Protein AF-A0A6M1YKV5-F1 (afdb_monomer)

Mean predicted aligned error: 8.94 Å

pLDDT: mean 79.9, std 19.05, range [37.5, 96.69]

Secondary structure (DSSP, 8-state):
----------TT--EEEEEEEE--SHHHHHHTT--TT-EEEEEEETTS-EEEEEGGG-----TT-S--

Structure (mmCIF, N/CA/C/O backbone):
data_AF-A0A6M1YKV5-F1
#
_entry.id   AF-A0A6M1YKV5-F1
#
loop_
_atom_site.group_PDB
_atom_site.id
_atom_site.type_symbol
_atom_site.label_atom_id
_atom_site.label_alt_id
_atom_site.label_comp_id
_atom_site.label_asym_id
_atom_site.label_entity_id
_atom_site.label_seq_id
_atom_site.pdbx_PDB_ins_code
_atom_site.Cartn_x
_atom_site.Cartn_y
_atom_site.Cartn_z
_atom_site.occupancy
_atom_site.B_iso_or_equiv
_atom_site.auth_seq_id
_atom_site.auth_comp_id
_atom_site.auth_asym_id
_atom_site.auth_atom_id
_atom_site.pdbx_PDB_model_num
ATOM 1 N N . MET A 1 1 ? 12.257 24.860 -1.308 1.00 37.50 1 MET A N 1
ATOM 2 C CA . MET A 1 1 ? 12.299 23.444 -1.723 1.00 37.50 1 MET A CA 1
ATOM 3 C C . MET A 1 1 ? 10.860 22.953 -1.756 1.00 37.50 1 MET A C 1
ATOM 5 O O . MET A 1 1 ? 10.278 22.792 -0.696 1.00 37.50 1 MET A O 1
ATOM 9 N N . GLN A 1 2 ? 10.244 22.859 -2.934 1.00 38.97 2 GLN A N 1
ATOM 10 C CA . GLN A 1 2 ? 8.888 22.320 -3.090 1.00 38.97 2 GLN A CA 1
ATOM 11 C C . GLN A 1 2 ? 9.035 21.006 -3.852 1.00 38.97 2 GLN A C 1
ATOM 13 O O . GLN A 1 2 ? 9.365 21.027 -5.034 1.00 38.97 2 GLN A O 1
ATOM 18 N N . GLN A 1 3 ? 8.893 19.872 -3.166 1.00 41.84 3 GLN A N 1
ATOM 19 C CA . GLN A 1 3 ? 8.794 18.585 -3.847 1.00 41.84 3 GLN A CA 1
ATOM 20 C C . GLN A 1 3 ? 7.337 18.414 -4.269 1.00 41.84 3 GLN A C 1
ATOM 22 O O . GLN A 1 3 ? 6.459 18.138 -3.459 1.00 41.84 3 GLN A O 1
ATOM 27 N N . HIS A 1 4 ? 7.096 18.683 -5.548 1.00 39.16 4 HIS A N 1
ATOM 28 C CA . HIS A 1 4 ? 5.860 18.380 -6.250 1.00 39.16 4 HIS A CA 1
ATOM 29 C C . HIS A 1 4 ? 5.829 16.856 -6.435 1.00 39.16 4 HIS A C 1
ATOM 31 O O . HIS A 1 4 ? 6.446 16.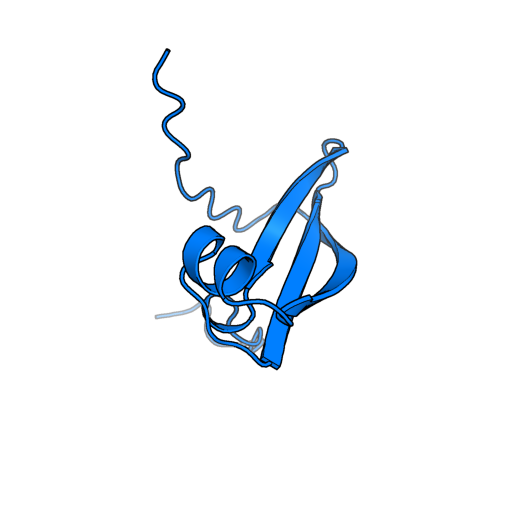327 -7.357 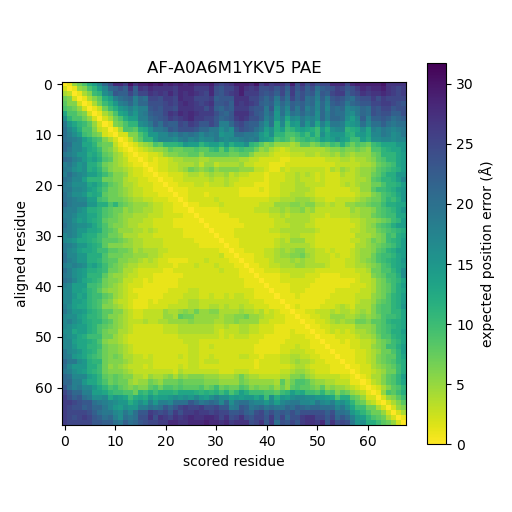1.00 39.16 4 HIS A O 1
ATOM 37 N N . THR A 1 5 ? 5.179 16.124 -5.532 1.00 39.53 5 THR A N 1
ATOM 38 C CA . THR A 1 5 ? 4.914 14.695 -5.735 1.00 39.53 5 THR A CA 1
ATOM 39 C C . THR A 1 5 ? 3.799 14.583 -6.765 1.00 39.53 5 THR A C 1
ATOM 41 O O . THR A 1 5 ? 2.615 14.556 -6.430 1.00 39.53 5 THR A O 1
ATOM 44 N N . HIS A 1 6 ? 4.175 14.608 -8.042 1.00 42.94 6 HIS A N 1
ATOM 45 C CA . HIS A 1 6 ? 3.288 14.159 -9.100 1.00 42.94 6 HIS A CA 1
ATOM 46 C C . HIS A 1 6 ? 2.885 12.719 -8.778 1.00 42.94 6 HIS A C 1
ATOM 48 O O . HIS A 1 6 ? 3.743 11.868 -8.551 1.00 42.94 6 HIS A O 1
ATOM 54 N N . PHE A 1 7 ? 1.578 12.468 -8.727 1.00 46.00 7 PHE A N 1
ATOM 55 C CA . PHE A 1 7 ? 1.018 11.125 -8.780 1.00 46.00 7 PHE A CA 1
ATOM 56 C C . PHE A 1 7 ? 1.558 10.449 -10.046 1.00 46.00 7 PHE A C 1
ATOM 58 O O . PHE A 1 7 ? 1.063 10.690 -11.146 1.00 46.00 7 PHE A O 1
ATOM 65 N N . CYS A 1 8 ? 2.614 9.649 -9.910 1.00 53.75 8 CYS A N 1
ATOM 66 C CA . CYS A 1 8 ? 3.139 8.860 -11.012 1.00 53.75 8 CYS A CA 1
ATOM 67 C C . CYS A 1 8 ? 2.276 7.609 -11.151 1.00 53.75 8 CYS A C 1
ATOM 69 O O . CYS A 1 8 ? 2.568 6.546 -10.613 1.00 53.75 8 CYS A O 1
ATOM 71 N N . TYR A 1 9 ? 1.173 7.765 -11.879 1.00 49.25 9 TYR A N 1
ATOM 72 C CA . TYR A 1 9 ? 0.552 6.662 -12.594 1.00 49.25 9 TYR A CA 1
ATOM 73 C C . TYR A 1 9 ? 1.603 6.111 -13.574 1.00 49.25 9 TYR A C 1
ATOM 75 O O . TYR A 1 9 ? 1.953 6.785 -14.543 1.00 49.25 9 TYR A O 1
ATOM 83 N N . CYS A 1 10 ? 2.144 4.919 -13.296 1.00 57.44 10 CYS A N 1
ATOM 84 C CA . CYS A 1 10 ? 3.140 4.235 -14.133 1.00 57.44 10 CYS A CA 1
ATOM 85 C C . CYS A 1 10 ? 2.501 3.034 -14.854 1.00 57.44 10 CYS A C 1
ATOM 87 O O . CYS A 1 10 ? 2.754 1.892 -14.475 1.00 57.44 10 CYS A O 1
ATOM 89 N N . PRO A 1 11 ? 1.685 3.236 -15.907 1.00 57.47 11 PRO A N 1
ATOM 90 C CA . PRO A 1 11 ? 0.885 2.173 -16.529 1.00 57.47 11 PRO A CA 1
ATOM 91 C C . PRO A 1 11 ? 1.681 1.078 -17.265 1.00 57.47 11 PRO A C 1
ATOM 93 O O . PRO A 1 11 ? 1.094 0.309 -18.019 1.00 57.47 11 PRO A O 1
ATOM 96 N N . LYS A 1 12 ? 3.011 1.004 -17.123 1.00 62.94 12 LYS A N 1
ATOM 97 C CA . LYS A 1 12 ? 3.872 0.077 -17.885 1.00 62.94 12 LYS A CA 1
ATOM 98 C C . LYS A 1 12 ? 5.112 -0.414 -17.136 1.00 62.94 12 LYS A C 1
ATOM 100 O O . LYS A 1 12 ? 5.948 -1.068 -17.750 1.00 62.94 12 LYS A O 1
ATOM 105 N N . GLN A 1 13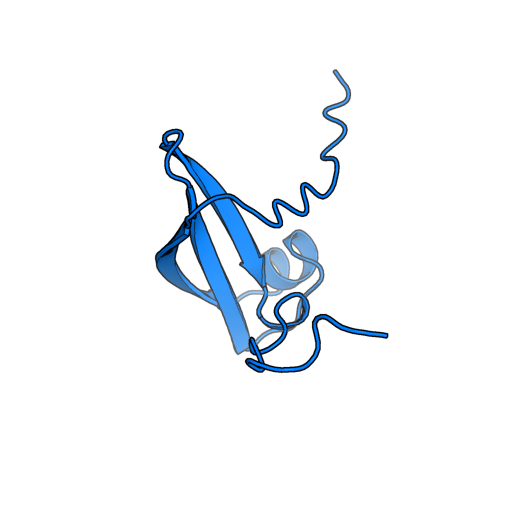 ? 5.259 -0.078 -15.858 1.00 71.56 13 GLN A N 1
ATOM 106 C CA . GLN A 1 13 ? 6.425 -0.478 -15.077 1.00 71.56 13 GLN A CA 1
ATOM 107 C C . GLN A 1 13 ? 6.045 -1.655 -14.188 1.00 71.56 13 GLN A C 1
ATOM 109 O O . GLN A 1 13 ? 5.019 -1.590 -13.506 1.00 71.56 13 GLN A O 1
ATOM 114 N N . ALA A 1 14 ? 6.830 -2.736 -14.215 1.00 78.81 14 ALA A N 1
ATOM 115 C CA . ALA A 1 14 ? 6.582 -3.822 -13.285 1.00 78.81 14 ALA A CA 1
ATOM 116 C C . ALA A 1 14 ? 6.903 -3.334 -11.868 1.00 78.81 14 ALA A C 1
ATOM 118 O O . ALA A 1 14 ? 7.842 -2.567 -11.634 1.00 78.81 14 ALA A O 1
ATOM 119 N N . ALA A 1 15 ? 6.074 -3.758 -10.927 1.00 85.56 15 ALA A N 1
ATOM 120 C CA . ALA A 1 15 ? 6.218 -3.412 -9.531 1.00 85.56 15 ALA A CA 1
ATOM 121 C C . ALA A 1 15 ? 5.788 -4.599 -8.676 1.00 85.56 15 ALA A C 1
ATOM 123 O O . ALA A 1 15 ? 4.963 -5.420 -9.093 1.00 85.56 15 ALA A O 1
ATOM 124 N N . VAL A 1 16 ? 6.352 -4.688 -7.481 1.00 89.12 16 VAL A N 1
ATOM 125 C CA . VAL A 1 16 ? 6.080 -5.759 -6.525 1.00 89.12 16 VAL A CA 1
ATOM 126 C C . VAL A 1 16 ? 5.678 -5.168 -5.182 1.00 89.12 16 VAL A C 1
ATOM 128 O O . VAL A 1 16 ? 6.166 -4.117 -4.772 1.00 89.12 16 VAL A O 1
ATOM 131 N N . ILE A 1 17 ? 4.768 -5.847 -4.484 1.00 91.19 17 ILE A N 1
ATOM 132 C CA . ILE A 1 17 ? 4.438 -5.506 -3.100 1.00 91.19 17 ILE A CA 1
ATOM 133 C C . ILE A 1 17 ? 5.515 -6.132 -2.212 1.00 91.19 17 ILE A C 1
ATOM 135 O O . ILE A 1 17 ? 5.564 -7.353 -2.067 1.00 91.19 17 ILE A O 1
ATOM 139 N N . CYS A 1 18 ? 6.362 -5.294 -1.618 1.00 93.69 18 CYS A N 1
ATOM 140 C CA . CYS A 1 18 ? 7.447 -5.719 -0.724 1.00 93.69 18 CYS A CA 1
ATOM 141 C C . CYS A 1 18 ? 7.122 -5.486 0.758 1.00 93.69 18 CYS A C 1
ATOM 143 O O . CYS A 1 18 ? 7.809 -6.011 1.634 1.00 93.69 18 CYS A O 1
ATOM 145 N N . GLY A 1 19 ? 6.068 -4.725 1.054 1.00 93.19 19 GLY A N 1
ATOM 146 C CA . GLY A 1 19 ? 5.628 -4.445 2.415 1.00 93.19 19 GLY A CA 1
ATOM 147 C C . GLY A 1 19 ? 4.121 -4.252 2.492 1.00 93.19 19 GLY A C 1
ATOM 148 O O . GLY A 1 19 ? 3.492 -3.757 1.558 1.00 93.19 19 GLY A O 1
ATOM 149 N N . MET A 1 20 ? 3.542 -4.657 3.617 1.00 95.50 20 MET A N 1
ATOM 150 C CA . MET A 1 20 ? 2.130 -4.457 3.912 1.00 95.50 20 MET A CA 1
ATOM 151 C C . MET A 1 20 ? 1.971 -4.222 5.409 1.00 95.50 20 MET A C 1
ATOM 153 O O . MET A 1 20 ? 2.280 -5.095 6.223 1.00 95.50 20 MET A O 1
ATOM 157 N N . GLU A 1 21 ? 1.483 -3.043 5.781 1.00 95.19 21 GLU A N 1
ATOM 158 C CA . GLU A 1 21 ? 1.211 -2.695 7.171 1.00 95.19 21 GLU A CA 1
ATOM 159 C C . GLU A 1 21 ? -0.216 -2.194 7.353 1.00 95.19 21 GLU A C 1
ATOM 161 O O . GLU A 1 21 ? -0.837 -1.647 6.447 1.00 95.19 21 GLU A O 1
ATOM 166 N N . LYS A 1 22 ? -0.761 -2.393 8.551 1.00 96.69 22 LYS A N 1
ATOM 167 C CA . LYS A 1 22 ? -2.095 -1.901 8.889 1.00 96.69 22 LYS A CA 1
ATOM 168 C C . LYS A 1 22 ? -1.970 -0.547 9.570 1.00 96.69 22 LYS A C 1
ATOM 170 O O . LYS A 1 22 ? -1.230 -0.436 10.550 1.00 96.69 22 LYS A O 1
ATOM 175 N N . ILE A 1 23 ? -2.739 0.443 9.123 1.00 95.38 23 ILE A N 1
ATOM 176 C CA . ILE A 1 23 ? -2.764 1.778 9.725 1.00 95.38 23 ILE A CA 1
ATOM 177 C C . ILE A 1 23 ? -3.389 1.679 11.121 1.00 95.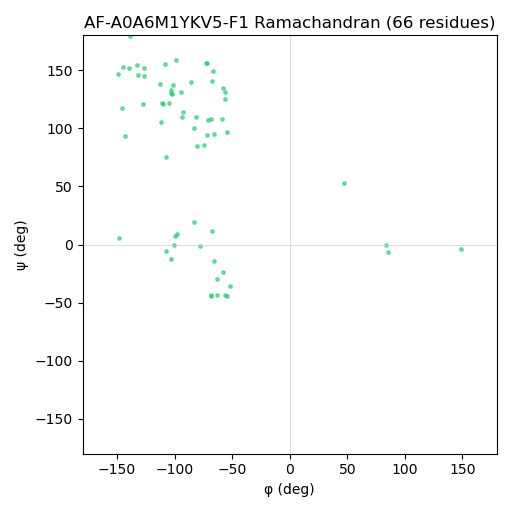38 23 ILE A C 1
ATOM 179 O O . ILE A 1 23 ? -4.591 1.463 11.279 1.00 95.38 23 ILE A O 1
ATOM 183 N N . LYS A 1 24 ? -2.556 1.826 12.156 1.00 96.19 24 LYS A N 1
ATOM 184 C CA . LYS A 1 24 ? -2.953 1.680 13.572 1.00 96.19 24 LYS A CA 1
ATOM 185 C C . LYS A 1 24 ? -3.028 3.001 14.338 1.00 96.19 24 LYS A C 1
ATOM 187 O O . LYS A 1 24 ? -3.430 2.993 15.496 1.00 96.19 24 LYS A O 1
ATOM 192 N N . SER A 1 25 ? -2.626 4.118 13.732 1.00 95.12 25 SER A N 1
ATOM 193 C CA . SER A 1 25 ? -2.583 5.422 14.399 1.00 95.12 25 SER A CA 1
ATOM 194 C C . SER A 1 25 ? -3.223 6.523 13.562 1.00 95.12 25 SER A C 1
ATOM 196 O O . SER A 1 25 ? -3.132 6.534 12.333 1.00 95.12 25 SER A O 1
ATOM 198 N N . GLU A 1 26 ? -3.856 7.480 14.243 1.00 95.44 26 GLU A N 1
ATOM 199 C CA . GLU A 1 26 ? -4.477 8.638 13.591 1.00 95.44 26 GLU A CA 1
ATOM 200 C C . GLU A 1 26 ? -3.446 9.509 12.863 1.00 95.44 26 GLU A C 1
ATOM 202 O O . GLU A 1 26 ? -3.757 10.122 11.845 1.00 95.44 26 GLU A O 1
ATOM 207 N N . SER A 1 27 ? -2.203 9.539 13.352 1.00 94.56 27 SER A N 1
ATOM 208 C CA . SER A 1 27 ? -1.102 10.246 12.696 1.00 94.56 27 SER A CA 1
ATOM 209 C C . SER A 1 27 ? -0.787 9.655 11.320 1.00 94.56 27 SER A C 1
ATOM 211 O O . SER A 1 27 ? -0.630 10.410 10.362 1.00 94.56 27 SER A O 1
ATOM 213 N N . LEU A 1 28 ? -0.741 8.322 11.198 1.00 91.81 28 LEU A N 1
ATOM 214 C CA . LEU A 1 28 ? -0.551 7.650 9.907 1.00 91.81 28 LEU A CA 1
ATOM 215 C C . LEU A 1 28 ? -1.778 7.834 9.008 1.00 91.81 28 LEU A C 1
ATOM 217 O O . LEU A 1 28 ? -1.628 8.208 7.850 1.00 91.81 28 LEU A O 1
ATOM 221 N N . ALA A 1 29 ? -2.985 7.675 9.556 1.00 93.44 29 ALA A N 1
ATOM 222 C CA . ALA A 1 29 ? -4.232 7.897 8.824 1.00 93.44 29 ALA A CA 1
ATOM 223 C C . ALA A 1 29 ? -4.282 9.303 8.188 1.00 93.44 29 ALA A C 1
ATOM 225 O O . ALA A 1 29 ? -4.581 9.446 7.005 1.00 93.44 29 ALA A O 1
ATOM 226 N N . LYS A 1 30 ? -3.888 10.342 8.938 1.00 94.00 30 LYS A N 1
ATOM 227 C CA . LYS A 1 30 ? -3.784 11.716 8.419 1.00 94.00 30 LYS A CA 1
ATOM 228 C C . LYS A 1 30 ? -2.660 11.881 7.398 1.00 94.00 30 LYS A C 1
ATOM 230 O O . LYS A 1 30 ? -2.884 12.527 6.381 1.00 94.00 30 LYS A O 1
ATOM 235 N N . LYS A 1 31 ? -1.474 11.303 7.646 1.00 92.81 31 LYS A N 1
ATOM 236 C CA . LYS A 1 31 ? -0.321 11.378 6.727 1.00 92.81 31 LYS A CA 1
ATOM 237 C C . LYS A 1 31 ? -0.677 10.859 5.335 1.00 92.81 31 LYS A C 1
ATOM 239 O O . LYS A 1 31 ? -0.311 11.488 4.350 1.00 92.81 31 LYS A O 1
ATOM 244 N N . TYR A 1 32 ? -1.392 9.740 5.270 1.00 91.06 32 TYR A N 1
ATOM 245 C CA . TYR A 1 32 ? -1.735 9.085 4.009 1.00 91.06 32 TYR A CA 1
ATOM 246 C C . TYR A 1 32 ? -3.158 9.382 3.516 1.00 91.06 32 TYR A C 1
ATOM 248 O O . TYR A 1 32 ? -3.601 8.778 2.543 1.00 91.06 32 TYR A O 1
ATOM 256 N N . ASN A 1 33 ? -3.884 10.297 4.172 1.00 92.38 33 ASN A N 1
ATOM 257 C CA . ASN A 1 33 ? -5.284 10.607 3.867 1.00 92.38 33 ASN A CA 1
ATOM 258 C C . ASN A 1 33 ? -6.142 9.332 3.704 1.00 92.38 33 ASN A C 1
ATOM 260 O O . ASN A 1 33 ? -6.780 9.104 2.676 1.00 92.38 33 ASN A O 1
ATOM 264 N N . SER A 1 34 ? -6.078 8.474 4.720 1.00 93.31 34 SER A N 1
ATOM 265 C CA . SER A 1 34 ? -6.674 7.137 4.789 1.00 93.31 34 SER A CA 1
ATOM 266 C C . SER A 1 34 ? -7.280 6.924 6.189 1.00 93.31 34 SER A C 1
ATOM 268 O O . SER A 1 34 ? -7.265 7.830 7.026 1.00 93.31 34 SER A O 1
ATOM 270 N N . LYS A 1 35 ? -7.886 5.767 6.456 1.00 93.88 35 LYS A N 1
ATOM 271 C CA . LYS A 1 35 ? -8.608 5.445 7.692 1.00 93.88 35 LYS A CA 1
ATOM 272 C C . LYS A 1 35 ? -7.833 4.451 8.552 1.00 93.88 35 LYS A C 1
ATOM 274 O O . LYS A 1 35 ? -7.044 3.636 8.078 1.00 93.88 35 LYS A O 1
ATOM 279 N N . LEU A 1 36 ? -8.112 4.486 9.854 1.00 95.31 36 LEU A N 1
ATOM 280 C CA . LEU A 1 36 ? -7.646 3.453 10.776 1.00 95.31 36 LEU A CA 1
ATOM 281 C C . LEU A 1 36 ? -8.145 2.078 1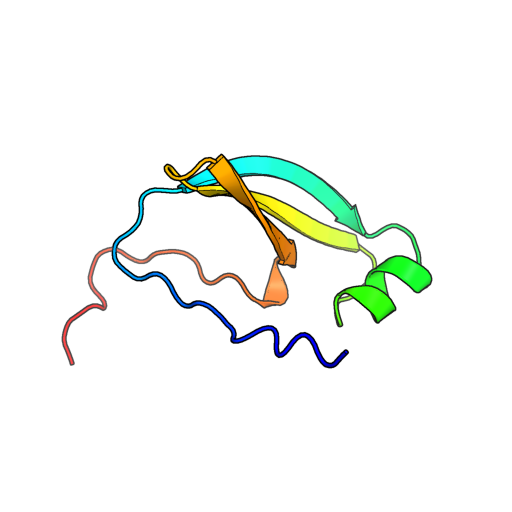0.327 1.00 95.31 36 LEU A C 1
ATOM 283 O O . LEU A 1 36 ? -9.323 1.898 10.025 1.00 95.31 36 LEU A O 1
ATOM 287 N N . GLY A 1 37 ? -7.243 1.105 10.337 1.00 94.06 37 GLY A N 1
ATOM 288 C CA . GLY A 1 37 ? -7.529 -0.261 9.930 1.00 94.06 37 GLY A CA 1
ATOM 289 C C . GLY A 1 37 ? -7.407 -0.527 8.429 1.00 94.06 37 GLY A C 1
ATOM 290 O O . GLY A 1 37 ? -7.479 -1.700 8.067 1.00 94.06 37 GLY A O 1
ATOM 291 N N . GLU A 1 38 ? -7.181 0.486 7.587 1.00 94.62 38 GLU A N 1
ATOM 292 C CA . GLU A 1 38 ? -6.823 0.268 6.180 1.00 94.62 38 GLU A CA 1
ATOM 293 C C . GLU A 1 38 ? -5.389 -0.257 6.055 1.00 94.62 38 GLU A C 1
ATOM 295 O O . GLU A 1 38 ? -4.549 -0.082 6.949 1.00 94.62 38 GLU A O 1
ATOM 300 N N . TRP A 1 39 ? -5.128 -0.940 4.945 1.00 95.44 39 TRP A N 1
ATOM 301 C CA . TRP A 1 39 ? -3.799 -1.419 4.602 1.00 95.44 39 TRP A CA 1
ATOM 302 C C . TRP A 1 39 ? -3.001 -0.337 3.881 1.00 95.44 39 TRP A C 1
ATOM 304 O O . TRP A 1 39 ? -3.530 0.390 3.046 1.00 95.44 39 TRP A O 1
ATOM 314 N N . LEU A 1 40 ? -1.722 -0.243 4.216 1.00 95.31 40 LEU A N 1
ATOM 315 C CA . LEU A 1 40 ? -0.716 0.552 3.535 1.00 95.31 40 LEU A CA 1
ATOM 316 C C . LEU A 1 40 ? 0.255 -0.420 2.864 1.00 95.31 40 LEU A C 1
ATOM 318 O O . LEU A 1 40 ? 0.848 -1.271 3.532 1.00 95.31 40 LEU A O 1
ATOM 322 N N . TYR A 1 41 ? 0.389 -0.309 1.547 1.00 94.19 41 TYR A N 1
ATOM 323 C CA . TYR A 1 41 ? 1.234 -1.174 0.734 1.00 94.19 41 TYR A CA 1
ATOM 324 C C . TYR A 1 41 ? 2.514 -0.443 0.353 1.00 94.19 41 TYR A C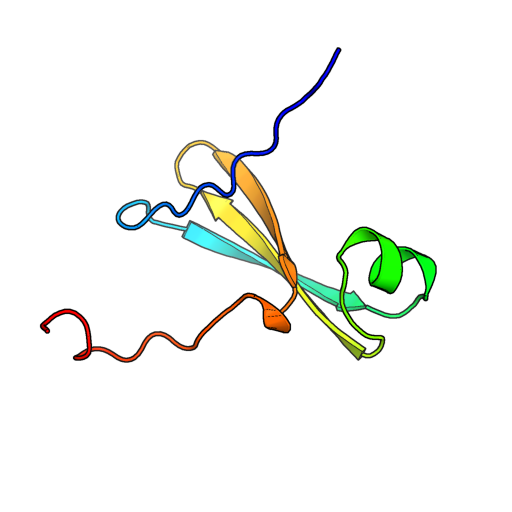 1
ATOM 326 O O . TYR A 1 41 ? 2.459 0.669 -0.167 1.00 94.19 41 TYR A O 1
ATOM 334 N N . THR A 1 42 ? 3.660 -1.082 0.564 1.00 94.44 42 THR A N 1
ATOM 335 C CA . THR A 1 42 ? 4.944 -0.626 0.029 1.00 94.44 42 THR A CA 1
ATOM 336 C C . THR A 1 42 ? 5.184 -1.321 -1.303 1.00 94.44 42 THR A C 1
ATOM 338 O O . THR A 1 42 ? 5.340 -2.545 -1.357 1.00 94.44 42 THR A O 1
ATOM 341 N N . ILE A 1 43 ? 5.194 -0.532 -2.370 1.00 92.00 43 ILE A N 1
ATOM 342 C CA . ILE A 1 43 ? 5.370 -0.977 -3.748 1.00 92.00 43 ILE A CA 1
ATOM 343 C C . ILE A 1 43 ? 6.786 -0.599 -4.174 1.00 92.00 43 ILE A C 1
ATOM 345 O O . ILE A 1 43 ? 7.139 0.577 -4.127 1.00 92.00 43 ILE A O 1
ATOM 349 N N . GLU A 1 44 ? 7.585 -1.586 -4.569 1.00 91.81 44 GLU A N 1
ATOM 350 C CA . GLU A 1 44 ? 8.926 -1.391 -5.124 1.00 91.81 44 GLU A CA 1
ATOM 351 C C . GLU A 1 44 ? 8.886 -1.568 -6.643 1.00 91.81 44 GLU A C 1
ATOM 353 O O . GLU A 1 44 ? 8.280 -2.511 -7.162 1.00 91.81 44 GLU A O 1
ATOM 358 N N . PHE A 1 45 ? 9.510 -0.633 -7.350 1.00 89.56 45 PHE A N 1
ATOM 359 C CA . PHE A 1 45 ? 9.598 -0.609 -8.802 1.00 89.56 45 PHE A CA 1
ATOM 360 C C . PHE A 1 45 ? 10.940 -1.166 -9.283 1.00 89.56 45 PHE A C 1
ATOM 362 O O . PHE A 1 45 ? 11.934 -1.151 -8.562 1.00 89.56 45 PHE A O 1
ATOM 369 N N . GLU A 1 46 ? 10.999 -1.599 -10.546 1.00 87.50 46 GLU A N 1
ATOM 370 C CA . GLU A 1 46 ? 12.229 -2.137 -11.153 1.00 87.50 46 GLU A CA 1
ATOM 371 C C . GLU A 1 46 ? 13.428 -1.171 -11.137 1.00 87.50 46 GLU A C 1
ATOM 373 O O . GLU A 1 46 ? 14.571 -1.620 -11.184 1.00 87.50 46 GLU A O 1
ATOM 378 N N . ASP A 1 47 ? 13.200 0.146 -11.060 1.00 85.25 47 ASP A N 1
ATOM 379 C CA . ASP A 1 47 ? 14.283 1.134 -10.953 1.00 85.25 47 ASP A CA 1
ATOM 380 C C . ASP A 1 47 ? 14.873 1.241 -9.532 1.00 85.25 47 ASP A C 1
ATOM 382 O O . ASP A 1 47 ? 15.820 1.994 -9.308 1.00 85.25 47 ASP A O 1
ATOM 386 N N . GLY A 1 48 ? 14.334 0.477 -8.575 1.00 86.19 48 GLY A N 1
ATOM 387 C CA . GLY A 1 48 ? 14.724 0.492 -7.167 1.00 86.19 48 GLY A CA 1
ATOM 388 C C . GLY A 1 48 ? 14.054 1.596 -6.346 1.00 86.19 48 GLY A C 1
ATOM 389 O O . GLY A 1 48 ? 14.301 1.691 -5.144 1.00 86.19 48 GLY A O 1
ATOM 390 N N . SER A 1 49 ? 13.211 2.436 -6.958 1.00 88.94 49 SER A N 1
ATOM 391 C CA . SER A 1 49 ? 12.343 3.350 -6.217 1.00 88.94 49 SER A CA 1
ATOM 392 C C . SER A 1 49 ? 11.196 2.604 -5.534 1.00 88.94 49 SER A C 1
ATOM 394 O O . SER A 1 49 ? 10.788 1.516 -5.948 1.00 88.94 49 SER A O 1
ATOM 396 N N . SER A 1 50 ? 10.653 3.197 -4.471 1.00 90.69 50 SER A N 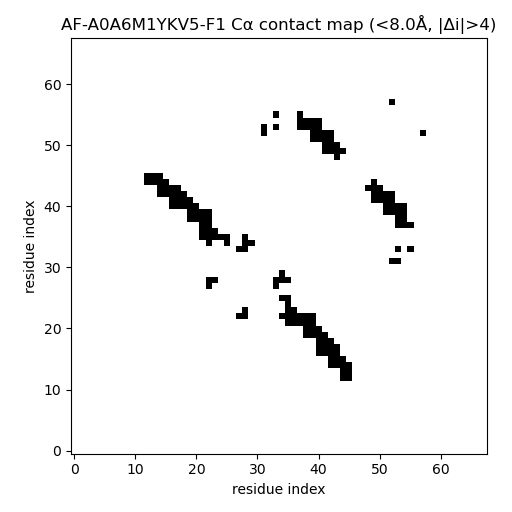1
ATOM 397 C CA . SER A 1 50 ? 9.492 2.654 -3.771 1.00 90.69 50 SER A CA 1
ATOM 398 C C . SER A 1 50 ? 8.506 3.739 -3.362 1.00 90.69 50 SER A C 1
ATOM 400 O O . SER A 1 50 ? 8.869 4.900 -3.155 1.00 90.69 50 SER A O 1
ATOM 402 N N . ILE A 1 51 ? 7.235 3.347 -3.267 1.00 91.12 51 ILE A N 1
ATOM 403 C CA . ILE A 1 51 ? 6.136 4.195 -2.803 1.00 91.12 51 ILE A CA 1
ATOM 404 C C . ILE A 1 51 ? 5.282 3.463 -1.775 1.00 91.12 51 ILE A C 1
ATOM 406 O O . ILE A 1 51 ? 5.184 2.238 -1.775 1.00 91.12 51 ILE A O 1
ATOM 410 N N . GLU A 1 52 ? 4.621 4.235 -0.922 1.00 92.94 52 GLU A N 1
ATOM 411 C CA . GLU A 1 52 ? 3.649 3.734 0.043 1.00 92.94 52 GLU A CA 1
ATOM 412 C C . GLU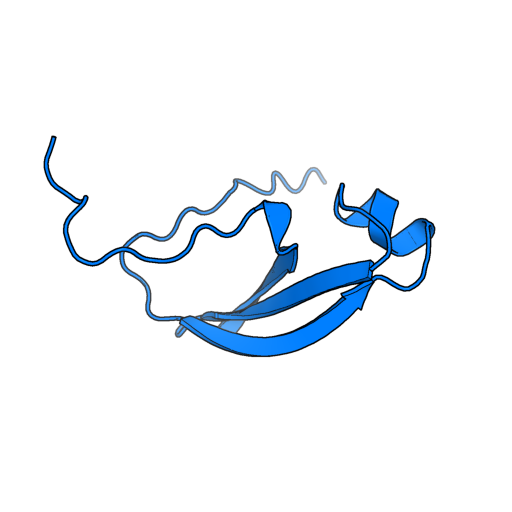 A 1 52 ? 2.251 4.185 -0.382 1.00 92.94 52 GLU A C 1
ATOM 414 O O . GLU A 1 52 ? 1.994 5.385 -0.504 1.00 92.94 52 GLU A O 1
ATOM 419 N N . VAL A 1 53 ? 1.352 3.232 -0.619 1.00 92.06 53 VAL A N 1
ATOM 420 C CA . VAL A 1 53 ? 0.011 3.495 -1.150 1.00 92.06 53 VAL A CA 1
ATOM 421 C C . VAL A 1 53 ? -1.039 2.847 -0.251 1.00 92.06 53 VAL A C 1
ATOM 423 O O . VAL A 1 53 ? -1.007 1.631 -0.049 1.00 92.06 53 VAL A O 1
ATOM 426 N N . PRO A 1 54 ? -1.973 3.628 0.310 1.00 93.62 54 PRO A N 1
ATOM 427 C CA . PRO A 1 54 ? -3.106 3.073 1.035 1.00 93.62 54 PRO A CA 1
ATOM 428 C C . PRO A 1 54 ? -4.050 2.301 0.119 1.00 93.62 54 PRO A C 1
ATOM 430 O O . PRO A 1 54 ? -4.251 2.669 -1.036 1.00 93.62 54 PRO A O 1
ATOM 433 N N . GLU A 1 55 ? -4.702 1.287 0.677 1.00 91.56 55 GLU A N 1
ATOM 434 C CA . GLU A 1 55 ? -5.664 0.432 -0.018 1.00 91.56 55 GLU A CA 1
ATOM 435 C C . GLU A 1 55 ? -6.764 1.217 -0.736 1.00 91.56 55 GLU A C 1
ATOM 437 O O . GLU A 1 55 ? -7.158 0.844 -1.833 1.00 91.56 55 GLU A O 1
ATOM 442 N N . CYS A 1 56 ? -7.219 2.337 -0.167 1.00 90.38 56 CYS A N 1
ATOM 443 C CA . CYS A 1 56 ? -8.275 3.159 -0.757 1.00 90.38 56 CYS A CA 1
ATOM 444 C C . CYS A 1 56 ? -7.899 3.824 -2.091 1.00 90.38 56 CYS A C 1
ATOM 446 O O . CYS A 1 56 ? -8.789 4.306 -2.790 1.00 90.38 56 CYS A O 1
ATOM 448 N N . TYR A 1 57 ? -6.611 3.854 -2.447 1.00 90.00 57 TYR A N 1
ATOM 449 C CA . TYR A 1 57 ? -6.124 4.359 -3.734 1.00 90.00 57 TYR A CA 1
ATOM 450 C C . TYR A 1 57 ? -5.795 3.239 -4.730 1.00 90.00 57 TYR A C 1
ATOM 452 O O . TYR A 1 57 ? -5.360 3.528 -5.844 1.00 90.00 57 TYR A O 1
ATOM 460 N N . LEU A 1 58 ? -5.977 1.974 -4.343 1.00 87.06 58 LEU A N 1
ATOM 461 C CA . LEU A 1 58 ? -5.759 0.819 -5.204 1.00 87.06 58 LEU A CA 1
ATOM 462 C C . LEU A 1 58 ? -7.101 0.301 -5.721 1.00 87.06 58 LEU A C 1
ATOM 464 O O . LEU A 1 58 ? -8.068 0.172 -4.975 1.00 87.06 58 LEU A O 1
ATOM 468 N N . GLU A 1 59 ? -7.142 -0.043 -7.004 1.00 84.31 59 GLU A N 1
ATOM 469 C CA . GLU A 1 59 ? -8.270 -0.744 -7.610 1.00 84.31 59 GLU A CA 1
ATOM 470 C C . GLU A 1 59 ? -7.815 -2.156 -8.007 1.00 84.31 59 GLU A C 1
ATOM 472 O O . GLU A 1 59 ? -6.696 -2.316 -8.511 1.00 84.31 59 GLU A O 1
ATOM 477 N N . PRO A 1 60 ? -8.629 -3.203 -7.775 1.00 79.69 60 PRO A N 1
ATOM 478 C CA . PRO A 1 60 ? -8.318 -4.530 -8.280 1.00 79.69 60 PRO A CA 1
ATOM 479 C C . PRO A 1 60 ? -8.141 -4.497 -9.799 1.00 79.69 60 PRO A C 1
ATOM 481 O O . PRO A 1 60 ? -8.985 -3.990 -10.536 1.00 79.69 60 PRO A O 1
ATOM 484 N N . TYR A 1 61 ? -7.050 -5.093 -10.274 1.00 76.44 61 TYR A N 1
ATOM 485 C CA . TYR A 1 61 ? -6.824 -5.231 -11.704 1.00 76.44 61 TYR A CA 1
ATOM 486 C C . TYR A 1 61 ? -7.796 -6.259 -12.299 1.00 76.44 61 TYR A C 1
ATOM 488 O O . TYR A 1 61 ? -7.638 -7.468 -12.116 1.00 76.44 61 TYR A O 1
ATOM 496 N N . GLU A 1 62 ? -8.793 -5.782 -13.044 1.00 78.31 62 GLU A N 1
ATOM 497 C CA . GLU A 1 62 ? -9.674 -6.630 -13.845 1.00 78.31 62 GLU A CA 1
ATOM 498 C C . GLU A 1 62 ? -9.135 -6.744 -15.276 1.00 78.31 62 GLU A C 1
ATOM 500 O O . GLU A 1 62 ? -9.174 -5.802 -16.072 1.00 78.31 62 GLU A O 1
ATOM 505 N N . LYS A 1 63 ? -8.636 -7.933 -15.629 1.00 60.12 63 LYS A N 1
ATOM 506 C CA . LYS A 1 63 ? -8.146 -8.236 -16.978 1.00 60.12 63 LYS A CA 1
ATOM 507 C C . LYS A 1 63 ? -9.313 -8.193 -17.978 1.00 60.12 63 LYS A C 1
ATOM 509 O O . LYS A 1 63 ? -10.016 -9.185 -18.143 1.00 60.12 63 LYS A O 1
ATOM 514 N N . GLY A 1 64 ? -9.516 -7.049 -18.637 1.00 62.78 64 GLY A N 1
ATOM 515 C CA . GLY A 1 64 ? -10.563 -6.868 -19.656 1.00 62.78 64 GLY A CA 1
ATOM 516 C C . GLY A 1 64 ? -11.175 -5.468 -19.785 1.00 62.78 64 GLY A C 1
ATOM 517 O O . GLY A 1 64 ? -11.985 -5.271 -20.684 1.00 62.78 64 GLY A O 1
ATOM 518 N N . LYS A 1 65 ? -10.807 -4.497 -18.936 1.00 55.47 65 LYS A N 1
ATOM 519 C CA . L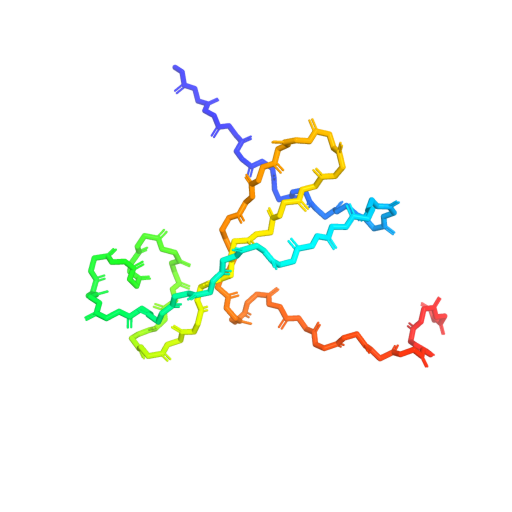YS A 1 65 ? -11.346 -3.119 -18.972 1.00 55.47 65 LYS A CA 1
ATOM 520 C C . LYS A 1 65 ? -10.476 -2.083 -19.704 1.00 55.47 65 LYS A C 1
ATOM 522 O O . LYS A 1 65 ? -10.794 -0.902 -19.674 1.00 55.47 65 LYS A O 1
ATOM 527 N N . ASP A 1 66 ? -9.423 -2.504 -20.402 1.00 57.97 66 ASP A N 1
ATOM 528 C CA . ASP A 1 66 ? -8.497 -1.596 -21.109 1.00 57.97 66 ASP A CA 1
ATOM 529 C C . ASP A 1 66 ? -8.985 -1.151 -22.508 1.00 57.97 66 ASP A C 1
ATOM 531 O O . ASP A 1 66 ? -8.193 -0.740 -23.347 1.00 57.97 66 ASP A O 1
ATOM 535 N N . GLN A 1 67 ? -10.283 -1.260 -22.818 1.00 50.69 67 GLN A N 1
ATOM 536 C CA . GLN A 1 67 ? -10.829 -0.791 -24.099 1.00 50.69 67 GLN A CA 1
ATOM 537 C C . GLN A 1 67 ? -12.226 -0.191 -23.927 1.00 50.69 67 GLN A C 1
ATOM 539 O O . GLN A 1 67 ? -13.230 -0.901 -23.990 1.00 50.69 67 GLN A O 1
ATOM 544 N N . SER A 1 68 ? -12.297 1.125 -23.740 1.00 46.44 68 SER A N 1
ATOM 545 C CA . SER A 1 68 ? -13.407 1.982 -24.185 1.00 46.44 68 SER A CA 1
ATOM 546 C C . SER A 1 68 ? -12.911 3.410 -24.350 1.00 46.44 68 SER A C 1
ATOM 548 O O . SER A 1 68 ? -12.233 3.896 -23.420 1.00 46.44 68 SER A O 1
#

Nearest PDB structures (foldseek):
  7w38-assembly1_F  TM=5.916E-01  e=1.902E+00  Homo sapiens
  6xpj-assembly1_C-2  TM=6.059E-01  e=3.505E+00  Streptococcus intermedius SK54 = ATCC 27335
  5zwo-assembly1_v  TM=3.945E-01  e=1.490E+00  Saccharomyces cerevisiae S288C
  7dco-assembly1_v  TM=3.026E-01  e=1.097E+00  Saccharomyces cerevisiae
  8f2u-assembly1_E  TM=3.550E-01  e=1.240E+00  Homo sapiens

Sequence (68 aa):
MQQHTHFCYCPKQAAVICGMEKIKSESLAKKYNSKLGEWLYTIEFEDGSSIEVPECYLEPYEKGKDQS

Radius of gyration: 13.85 Å; Cα contacts (8 Å, |Δi|>4): 83; chains: 1; bounding box: 28×32×39 Å

Foldseek 3Di:
DDPPPDPPPPVDWDKDFPDKDFAQDPVVCVVQVHDHGWIWTWIATPVRDIDIHTPVPDDDDDPPPPDD

Solvent-accessible surface area (backbone atoms only — not comparable to full-atom values): 4560 Å² total; per-residue (Å²): 139,80,86,80,80,69,84,78,81,61,98,82,62,66,67,44,79,81,42,78,48,67,31,84,41,72,69,55,13,62,74,66,75,52,53,74,70,39,45,36,34,30,36,38,36,84,88,72,50,71,49,78,45,47,50,92,81,60,74,84,86,64,94,81,74,92,77,130